Protein AF-A0A368FWX1-F1 (afdb_monomer_lite)

Structure (mmCIF, N/CA/C/O backbone):
data_AF-A0A368FWX1-F1
#
_entry.id   AF-A0A368FWX1-F1
#
loop_
_atom_site.group_PDB
_atom_site.id
_atom_site.type_symbol
_atom_site.label_atom_id
_atom_site.label_alt_id
_atom_site.label_comp_id
_atom_site.label_asym_id
_atom_site.label_entity_id
_atom_site.label_seq_id
_atom_site.pdbx_PDB_ins_code
_atom_site.Cartn_x
_atom_site.Cartn_y
_atom_site.Cartn_z
_atom_site.occupancy
_atom_site.B_iso_or_equiv
_atom_site.auth_seq_id
_atom_site.auth_comp_id
_atom_site.auth_asym_id
_atom_site.auth_atom_id
_atom_site.pdbx_PDB_model_num
ATOM 1 N N . ASP A 1 1 ? 55.452 13.772 -46.382 1.00 57.03 1 ASP A N 1
ATOM 2 C CA . ASP A 1 1 ? 56.396 12.663 -46.622 1.00 57.03 1 ASP A CA 1
ATOM 3 C C . ASP A 1 1 ? 56.828 11.956 -45.334 1.00 57.03 1 ASP A C 1
ATOM 5 O O . ASP A 1 1 ? 56.487 10.793 -45.180 1.00 57.03 1 ASP A O 1
ATOM 9 N N . GLU A 1 2 ? 57.396 12.632 -44.325 1.00 52.44 2 GLU A N 1
ATOM 10 C CA . GLU A 1 2 ? 57.765 11.998 -43.027 1.00 52.44 2 GLU A CA 1
ATOM 11 C C . GLU A 1 2 ? 56.601 11.328 -42.254 1.00 52.44 2 GLU A C 1
ATOM 13 O O . GLU A 1 2 ? 56.778 10.340 -41.537 1.00 52.44 2 GLU A O 1
ATOM 18 N N . LEU A 1 3 ? 55.386 11.871 -42.379 1.00 56.44 3 LEU A N 1
ATOM 19 C CA . LEU A 1 3 ? 54.178 11.368 -41.706 1.00 56.44 3 LEU A CA 1
ATOM 20 C C . LEU A 1 3 ? 53.617 10.086 -42.345 1.00 56.44 3 LEU A C 1
ATOM 22 O O . LEU A 1 3 ? 52.976 9.288 -41.661 1.00 56.44 3 LEU A O 1
ATOM 26 N N . GLU A 1 4 ? 53.858 9.877 -43.641 1.00 57.00 4 GLU A N 1
ATOM 27 C CA . GLU A 1 4 ? 53.478 8.649 -44.351 1.00 57.00 4 GLU A CA 1
ATOM 28 C C . GLU A 1 4 ? 54.467 7.516 -44.081 1.00 57.00 4 GLU A C 1
ATOM 30 O O . GLU A 1 4 ? 54.071 6.361 -43.927 1.00 57.00 4 GLU A O 1
ATOM 35 N N . GLU A 1 5 ? 55.748 7.846 -43.942 1.00 61.75 5 GLU A N 1
ATOM 36 C CA . GLU A 1 5 ? 56.805 6.877 -43.659 1.00 61.75 5 GLU A CA 1
ATOM 37 C C . GLU A 1 5 ? 56.685 6.298 -42.237 1.00 61.75 5 GLU A C 1
ATOM 39 O O . GLU A 1 5 ? 56.828 5.090 -42.031 1.00 61.75 5 GLU A O 1
ATOM 44 N N . LYS A 1 6 ? 56.262 7.121 -41.264 1.00 58.69 6 LYS A N 1
ATOM 45 C CA . LYS A 1 6 ? 55.881 6.666 -39.911 1.00 58.69 6 LYS A CA 1
ATOM 46 C C . LYS A 1 6 ? 54.656 5.745 -39.887 1.00 58.69 6 LYS A C 1
ATOM 48 O O . LYS A 1 6 ? 54.573 4.872 -39.028 1.00 58.69 6 LYS A O 1
ATOM 53 N N . ARG A 1 7 ? 53.714 5.912 -40.823 1.00 56.69 7 ARG A N 1
ATOM 54 C CA . ARG A 1 7 ? 52.540 5.030 -40.954 1.00 56.69 7 ARG A CA 1
ATOM 55 C C . ARG A 1 7 ? 52.883 3.676 -41.570 1.00 56.69 7 ARG A C 1
ATOM 57 O O . ARG A 1 7 ? 52.215 2.700 -41.259 1.00 56.69 7 ARG A O 1
ATOM 64 N N . ARG A 1 8 ? 53.912 3.603 -42.421 1.00 56.88 8 ARG A N 1
ATOM 65 C CA . ARG A 1 8 ? 54.384 2.339 -43.013 1.00 56.88 8 ARG A CA 1
ATOM 66 C C . ARG A 1 8 ? 55.262 1.521 -42.059 1.00 56.88 8 ARG A C 1
ATOM 68 O O . ARG A 1 8 ? 55.274 0.300 -42.170 1.00 56.88 8 ARG A O 1
ATOM 75 N N . SER A 1 9 ? 55.980 2.167 -41.134 1.00 56.69 9 SER A N 1
ATOM 76 C CA . SER A 1 9 ? 56.877 1.494 -40.176 1.00 56.69 9 SER A CA 1
ATOM 77 C C . SER A 1 9 ? 56.167 0.921 -38.944 1.00 56.69 9 SER A C 1
ATOM 79 O O . SER A 1 9 ? 56.641 -0.053 -38.360 1.00 56.69 9 SER A O 1
ATOM 81 N N . GLN A 1 10 ? 55.005 1.463 -38.573 1.00 56.72 10 GLN A N 1
ATOM 82 C CA . GLN A 1 10 ? 54.089 0.826 -37.629 1.00 56.72 10 GLN A CA 1
ATOM 83 C C . GLN A 1 10 ? 53.161 -0.091 -38.422 1.00 56.72 10 GLN A C 1
ATOM 85 O O . GLN A 1 10 ? 52.162 0.365 -38.969 1.00 56.72 10 GLN A O 1
ATOM 90 N N . GLY A 1 11 ? 53.550 -1.363 -38.548 1.00 50.84 11 GLY A N 1
ATOM 91 C CA . GLY A 1 11 ? 52.850 -2.365 -39.352 1.00 50.84 11 GLY A CA 1
ATOM 92 C C . GLY A 1 11 ? 51.328 -2.272 -39.238 1.00 50.84 11 GLY A C 1
ATOM 93 O O . GLY A 1 11 ? 50.798 -2.083 -38.142 1.00 50.84 11 GLY A O 1
ATOM 94 N N . PHE A 1 12 ? 50.660 -2.392 -40.393 1.00 50.59 12 PHE A N 1
ATOM 95 C CA . PHE A 1 12 ? 49.205 -2.432 -40.550 1.00 50.59 12 PHE A CA 1
ATOM 96 C C . PHE A 1 12 ? 48.580 -3.167 -39.363 1.00 50.59 12 PHE A C 1
ATOM 98 O O . PHE A 1 12 ? 48.721 -4.384 -39.220 1.00 50.59 12 PHE A O 1
ATOM 105 N N . SER A 1 13 ? 47.939 -2.413 -38.469 1.00 54.78 13 SER A N 1
ATOM 106 C CA . SER A 1 13 ? 47.207 -2.993 -37.352 1.00 54.78 13 SER A CA 1
ATOM 107 C C . SER A 1 13 ? 46.240 -4.023 -37.929 1.00 54.78 13 SER A C 1
ATOM 109 O O . SER A 1 13 ? 45.533 -3.698 -38.885 1.00 54.78 13 SER A O 1
ATOM 111 N N . ALA A 1 14 ? 46.202 -5.228 -37.355 1.00 59.81 14 ALA A N 1
ATOM 112 C CA . ALA A 1 14 ? 45.403 -6.389 -37.779 1.00 59.81 14 ALA A CA 1
ATOM 113 C C . ALA A 1 14 ? 43.865 -6.176 -37.759 1.00 59.81 14 ALA A C 1
ATOM 115 O O . ALA A 1 14 ? 43.086 -7.117 -37.638 1.00 59.81 14 ALA A O 1
ATOM 116 N N . THR A 1 15 ? 43.427 -4.924 -37.818 1.00 58.97 15 THR A N 1
ATOM 117 C CA . THR A 1 15 ? 42.066 -4.414 -37.719 1.00 58.97 15 THR A CA 1
ATOM 118 C C . THR A 1 15 ? 41.593 -3.747 -39.014 1.00 58.97 15 THR A C 1
ATOM 120 O O . THR A 1 15 ? 40.445 -3.314 -39.059 1.00 58.97 15 THR A O 1
ATOM 123 N N . HIS A 1 16 ? 42.432 -3.665 -40.056 1.00 70.25 16 HIS A N 1
ATOM 124 C CA . HIS A 1 16 ? 42.086 -3.068 -41.352 1.00 70.25 16 HIS A CA 1
ATOM 125 C C . HIS A 1 16 ? 42.443 -4.006 -42.515 1.00 70.25 16 HIS A C 1
ATOM 127 O O . HIS A 1 16 ? 43.490 -4.653 -42.508 1.00 70.25 16 HIS A O 1
ATOM 133 N N . ASN A 1 17 ? 41.555 -4.074 -43.502 1.00 71.12 17 ASN A N 1
ATOM 134 C CA . ASN A 1 17 ? 41.735 -4.773 -44.769 1.00 71.12 17 ASN A CA 1
ATOM 135 C C . ASN A 1 17 ? 42.809 -4.072 -45.631 1.00 71.12 17 ASN A C 1
ATOM 137 O O . ASN A 1 17 ? 43.101 -2.891 -45.417 1.00 71.12 17 ASN A O 1
ATOM 141 N N . PRO A 1 18 ? 43.389 -4.755 -46.637 1.00 71.00 18 PRO A N 1
ATOM 142 C CA . PRO A 1 18 ? 44.403 -4.170 -47.524 1.00 71.00 18 PRO A CA 1
ATOM 143 C C . PRO A 1 18 ? 43.889 -2.994 -48.374 1.00 71.00 18 PRO A C 1
ATOM 145 O O . PRO A 1 18 ? 44.690 -2.232 -48.906 1.00 71.00 18 PRO A O 1
ATOM 148 N N . ASP A 1 19 ? 42.570 -2.828 -48.487 1.00 74.56 19 ASP A N 1
ATOM 149 C CA . ASP A 1 19 ? 41.898 -1.697 -49.137 1.00 74.56 19 ASP A CA 1
ATOM 150 C C . ASP A 1 19 ? 41.670 -0.495 -48.192 1.00 74.56 19 ASP A C 1
ATOM 152 O O . ASP A 1 19 ? 41.100 0.518 -48.595 1.00 74.56 19 ASP A O 1
ATOM 156 N N . GLY A 1 20 ? 42.112 -0.592 -46.931 1.00 68.12 20 GLY A N 1
ATOM 157 C CA . GLY A 1 20 ? 41.959 0.443 -45.909 1.00 68.12 20 GLY A CA 1
ATOM 158 C C . GLY A 1 20 ? 40.621 0.419 -45.164 1.00 68.12 20 GLY A C 1
ATOM 159 O O . GLY A 1 20 ? 40.411 1.253 -44.282 1.00 68.12 20 GLY A O 1
ATOM 160 N N . THR A 1 21 ? 39.721 -0.524 -45.459 1.00 73.62 21 THR A N 1
ATOM 161 C CA . THR A 1 21 ? 38.454 -0.655 -44.726 1.00 73.62 21 THR A CA 1
ATOM 162 C C . THR A 1 21 ? 38.647 -1.338 -43.370 1.00 73.62 21 THR A C 1
ATOM 164 O O . THR A 1 21 ? 39.504 -2.204 -43.202 1.00 73.62 21 THR A O 1
ATOM 167 N N . ALA A 1 22 ? 37.860 -0.947 -42.365 1.00 72.88 22 ALA A N 1
ATOM 168 C CA . ALA A 1 22 ? 37.922 -1.556 -41.038 1.00 72.88 22 ALA A CA 1
ATOM 169 C C . ALA A 1 22 ? 37.342 -2.984 -41.052 1.00 72.88 22 ALA A C 1
ATOM 171 O O . ALA A 1 22 ? 36.267 -3.225 -41.603 1.00 72.88 22 ALA A O 1
ATOM 172 N N . ILE A 1 23 ? 38.023 -3.927 -40.397 1.00 72.00 23 ILE A N 1
ATOM 173 C CA . ILE A 1 23 ? 37.559 -5.309 -40.233 1.00 72.00 23 ILE A CA 1
ATOM 174 C C . ILE A 1 23 ? 36.473 -5.325 -39.153 1.00 72.00 23 ILE A C 1
ATOM 176 O O . ILE A 1 23 ? 36.753 -5.372 -37.953 1.00 72.00 23 ILE A O 1
ATOM 180 N N . ILE A 1 24 ? 35.211 -5.287 -39.579 1.00 71.12 24 ILE A N 1
ATOM 181 C CA . ILE A 1 24 ? 34.058 -5.407 -38.685 1.00 71.12 24 ILE A CA 1
ATOM 182 C C . ILE A 1 24 ? 33.810 -6.894 -38.420 1.00 71.12 24 ILE A C 1
ATOM 184 O O . ILE A 1 24 ? 33.410 -7.641 -39.311 1.00 71.12 24 ILE A O 1
ATOM 188 N N . ARG A 1 25 ? 34.026 -7.339 -37.178 1.00 66.81 25 ARG A N 1
ATOM 189 C CA . ARG A 1 25 ? 33.606 -8.677 -36.739 1.00 66.81 25 ARG A CA 1
ATOM 190 C C . ARG A 1 25 ? 32.079 -8.702 -36.653 1.00 66.81 25 ARG A C 1
ATOM 192 O O . ARG A 1 25 ? 31.504 -8.134 -35.733 1.00 66.81 25 ARG A O 1
ATOM 199 N N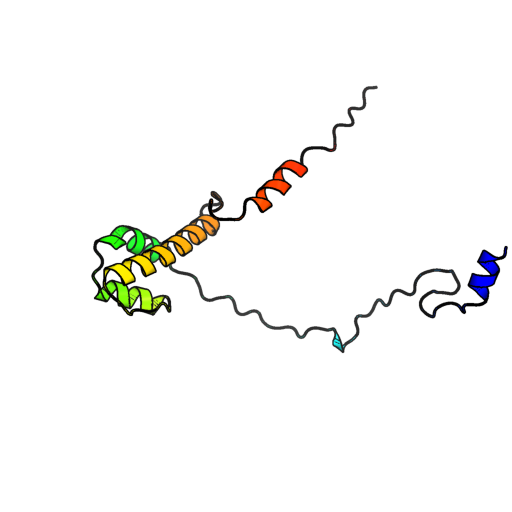 . THR A 1 26 ? 31.431 -9.342 -37.620 1.00 70.06 26 THR A N 1
ATOM 200 C CA . THR A 1 26 ? 29.964 -9.452 -37.706 1.00 70.06 26 THR A CA 1
ATOM 201 C C . THR A 1 26 ? 29.375 -10.500 -36.761 1.00 70.06 26 THR A C 1
ATOM 203 O O . THR A 1 26 ? 28.178 -10.479 -36.493 1.00 70.06 26 THR A O 1
ATOM 206 N N . SER A 1 27 ? 30.199 -11.403 -36.226 1.00 74.69 27 SER A N 1
ATOM 207 C CA . SER A 1 27 ? 29.771 -12.449 -35.297 1.00 74.69 27 SER A CA 1
ATOM 208 C C . SER A 1 27 ? 30.098 -12.084 -33.850 1.00 74.69 27 SER A C 1
ATOM 210 O O . SER A 1 27 ? 31.265 -11.885 -33.497 1.00 74.69 27 SER A O 1
ATOM 212 N N . VAL A 1 28 ? 29.074 -12.061 -32.999 1.00 73.81 28 VAL A N 1
ATOM 213 C CA . VAL A 1 28 ? 29.231 -11.948 -31.544 1.00 73.81 28 VAL A CA 1
ATOM 214 C C . VAL A 1 28 ? 29.866 -13.245 -31.015 1.00 73.81 28 VAL A C 1
ATOM 216 O O . VAL A 1 28 ? 29.395 -14.326 -31.375 1.00 73.81 28 VAL A O 1
ATOM 219 N N . PRO A 1 29 ? 30.930 -13.182 -30.188 1.00 80.94 29 PRO A N 1
ATOM 220 C CA . PRO A 1 29 ? 31.525 -14.369 -29.579 1.00 80.94 29 PRO A CA 1
ATOM 221 C C . PRO A 1 29 ? 30.478 -15.191 -28.815 1.00 80.94 29 PRO A C 1
ATOM 223 O O . PRO A 1 29 ? 29.619 -14.597 -28.160 1.00 80.94 29 PRO A O 1
ATOM 226 N N . PRO A 1 30 ? 30.557 -16.533 -28.829 1.00 74.12 30 PRO A N 1
ATOM 227 C CA . PRO A 1 30 ? 29.570 -17.392 -28.171 1.00 74.12 30 PRO A CA 1
ATOM 228 C C . PRO A 1 30 ? 29.473 -17.134 -26.659 1.00 74.12 30 PRO A C 1
ATOM 230 O O . PRO A 1 30 ? 28.397 -17.260 -26.086 1.00 74.12 30 PRO A O 1
ATOM 233 N N . GLU A 1 31 ? 30.565 -16.696 -26.026 1.00 75.56 31 GLU A N 1
ATOM 234 C CA . GLU A 1 31 ? 30.610 -16.281 -24.614 1.00 75.56 31 GLU A CA 1
ATOM 235 C C . GLU A 1 31 ? 29.698 -15.080 -24.303 1.00 75.56 31 GLU A C 1
ATOM 237 O O . GLU A 1 31 ? 29.220 -14.940 -23.181 1.00 75.56 31 GLU A O 1
ATOM 242 N N . ASN A 1 32 ? 29.419 -14.240 -25.306 1.00 75.12 32 ASN A N 1
ATOM 243 C CA . ASN A 1 32 ? 28.582 -13.044 -25.188 1.00 75.12 32 ASN A CA 1
ATOM 244 C C . ASN A 1 32 ? 27.126 -13.293 -25.611 1.00 75.12 32 ASN A C 1
ATOM 246 O O . ASN A 1 32 ? 26.309 -12.370 -25.590 1.00 75.12 32 ASN A O 1
ATOM 250 N N . VAL A 1 33 ? 26.782 -14.524 -26.001 1.00 82.88 33 VAL A N 1
ATOM 251 C CA . VAL A 1 33 ? 25.396 -14.910 -26.270 1.00 82.88 33 VAL A CA 1
ATOM 252 C C . VAL A 1 33 ? 24.715 -15.150 -24.926 1.00 82.88 33 VAL A C 1
ATOM 254 O O . VAL A 1 33 ? 24.849 -16.209 -24.311 1.00 82.88 33 VAL A O 1
ATOM 257 N N . LEU A 1 34 ? 24.002 -14.130 -24.441 1.00 80.69 34 LEU A N 1
ATOM 258 C CA . LEU A 1 34 ? 23.196 -14.236 -23.228 1.00 80.69 34 LEU A CA 1
ATOM 259 C C . LEU A 1 34 ? 22.181 -15.373 -23.386 1.00 80.69 34 LEU A C 1
ATOM 261 O O . LEU A 1 34 ? 21.490 -15.475 -24.401 1.00 80.69 34 LEU A O 1
ATOM 265 N N . LYS A 1 35 ? 22.083 -16.228 -22.366 1.00 81.88 35 LYS A N 1
ATOM 266 C CA . LYS A 1 35 ? 21.063 -17.278 -22.330 1.00 81.88 35 LYS A CA 1
ATOM 267 C C . LYS A 1 35 ? 19.681 -16.629 -22.319 1.00 81.88 35 LYS A C 1
ATOM 269 O O . LYS A 1 35 ? 19.460 -15.670 -21.584 1.00 81.88 35 LYS A O 1
ATOM 274 N N . HIS A 1 36 ? 18.758 -17.173 -23.106 1.00 80.12 36 HIS A N 1
ATOM 275 C CA . HIS A 1 36 ? 17.357 -16.780 -23.040 1.00 80.12 36 HIS A CA 1
ATOM 276 C C . HIS A 1 36 ? 16.814 -17.119 -21.644 1.00 80.12 36 HIS A C 1
ATOM 278 O O . HIS A 1 36 ? 16.849 -18.279 -21.233 1.00 80.12 36 HIS A O 1
ATOM 284 N N . VAL A 1 37 ? 16.359 -16.105 -20.911 1.00 82.62 37 VAL A N 1
ATOM 285 C CA . VAL A 1 37 ? 15.700 -16.258 -19.610 1.00 82.62 37 VAL A CA 1
ATOM 286 C C . VAL A 1 37 ? 14.229 -15.945 -19.826 1.00 82.62 37 VAL A C 1
ATOM 288 O O . VAL A 1 37 ? 13.899 -14.873 -20.331 1.00 82.62 37 VAL A O 1
ATOM 291 N N . GLU A 1 38 ? 13.352 -16.883 -19.473 1.00 81.00 38 GLU A N 1
ATOM 292 C CA . GLU A 1 38 ? 11.917 -16.616 -19.450 1.00 81.00 38 GLU A CA 1
ATOM 293 C C . GLU A 1 38 ? 11.634 -15.546 -18.398 1.00 81.00 38 GLU A C 1
ATOM 295 O O . GLU A 1 38 ? 12.018 -15.671 -17.234 1.00 81.00 38 GLU A O 1
ATOM 300 N N . TYR A 1 39 ? 11.013 -14.455 -18.832 1.00 75.25 39 TYR A N 1
ATOM 301 C CA . TYR A 1 39 ? 10.642 -13.381 -17.932 1.00 75.25 39 TYR A CA 1
ATOM 302 C C . TYR A 1 39 ? 9.370 -13.783 -17.185 1.00 75.25 39 TYR 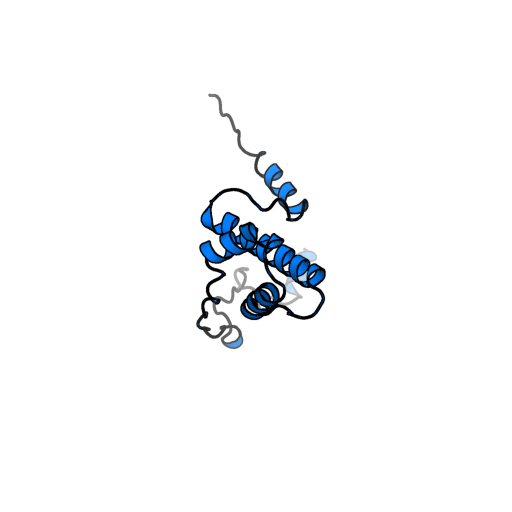A C 1
ATOM 304 O O . TYR A 1 39 ? 8.307 -13.898 -17.795 1.00 75.25 39 TYR A O 1
ATOM 312 N N . GLU A 1 40 ? 9.467 -13.986 -15.872 1.00 75.00 40 GLU A N 1
ATOM 313 C CA . GLU A 1 40 ? 8.278 -14.062 -15.026 1.00 75.00 40 GLU A CA 1
ATOM 314 C C . GLU A 1 40 ? 7.680 -12.662 -14.879 1.00 75.00 40 GLU A C 1
ATOM 316 O O . GLU A 1 40 ? 8.349 -11.723 -14.436 1.00 75.00 40 GLU A O 1
ATOM 321 N N . GLU A 1 41 ? 6.410 -12.520 -15.259 1.00 69.69 41 GLU A N 1
ATOM 322 C CA . GLU A 1 41 ? 5.684 -11.274 -15.049 1.00 69.69 41 GLU A CA 1
ATOM 323 C C . GLU A 1 41 ? 5.609 -10.979 -13.539 1.00 69.69 41 GLU A C 1
ATOM 325 O O . GLU A 1 41 ? 5.253 -11.865 -12.753 1.00 69.69 41 GLU A O 1
ATOM 330 N N . PRO A 1 42 ? 5.946 -9.752 -13.101 1.00 68.00 42 PRO A N 1
ATOM 331 C CA . PRO A 1 42 ? 5.853 -9.381 -11.701 1.00 68.00 42 PRO A CA 1
ATOM 332 C C . PRO A 1 42 ? 4.445 -9.638 -11.152 1.00 68.00 42 PRO A C 1
ATOM 334 O O . PRO A 1 42 ? 3.459 -9.477 -11.877 1.00 68.00 42 PRO A O 1
ATOM 337 N N . PRO A 1 43 ? 4.318 -9.986 -9.861 1.00 67.88 43 PRO A N 1
ATOM 338 C CA . PRO A 1 43 ? 3.014 -10.197 -9.253 1.00 67.88 43 PRO A CA 1
ATOM 339 C C . PRO A 1 43 ? 2.113 -8.979 -9.465 1.00 67.88 43 PRO A C 1
ATOM 341 O O . PRO A 1 43 ? 2.549 -7.832 -9.313 1.00 67.88 43 PRO A O 1
ATOM 344 N N . LYS A 1 44 ? 0.845 -9.253 -9.804 1.00 68.44 44 LYS A N 1
ATOM 345 C CA . LYS A 1 44 ? -0.185 -8.228 -9.995 1.00 68.44 44 LYS A CA 1
ATOM 346 C C . LYS A 1 44 ? -0.218 -7.308 -8.774 1.00 68.44 44 LYS A C 1
ATOM 348 O O . LYS A 1 44 ? -0.170 -7.769 -7.632 1.00 68.44 44 LYS A O 1
ATOM 353 N N . GLY A 1 45 ? -0.238 -6.004 -9.045 1.00 71.62 45 GLY A N 1
ATOM 354 C CA . GLY A 1 45 ? -0.285 -4.966 -8.022 1.00 71.62 45 GLY A CA 1
ATOM 355 C C . GLY A 1 45 ? -1.568 -5.013 -7.189 1.00 71.62 45 GLY A C 1
ATOM 356 O O . GLY A 1 45 ? -2.396 -5.910 -7.307 1.00 71.62 45 GLY A O 1
ATOM 357 N N . ILE A 1 46 ? -1.742 -4.022 -6.318 1.00 82.75 46 ILE A N 1
ATOM 358 C CA . ILE A 1 46 ? -2.936 -3.932 -5.472 1.00 82.75 46 ILE A CA 1
ATOM 359 C C . ILE A 1 46 ? -4.166 -3.618 -6.323 1.00 82.75 46 ILE A C 1
ATOM 361 O O . ILE A 1 46 ? -4.159 -2.657 -7.090 1.00 82.75 46 ILE A O 1
ATOM 365 N N . GLU A 1 47 ? -5.242 -4.374 -6.105 1.00 85.62 47 GLU A N 1
ATOM 366 C CA . GLU A 1 47 ? -6.544 -4.130 -6.728 1.00 85.62 47 GLU A CA 1
ATOM 367 C C . GLU A 1 47 ? -7.052 -2.704 -6.449 1.00 85.62 47 GLU A C 1
ATOM 369 O O . GLU A 1 47 ? -7.042 -2.228 -5.305 1.00 85.62 47 GLU A O 1
ATOM 374 N N . ALA A 1 48 ? -7.550 -2.029 -7.486 1.00 83.69 48 ALA A N 1
ATOM 375 C CA . ALA A 1 48 ? -7.970 -0.625 -7.434 1.00 83.69 48 ALA A CA 1
ATOM 376 C C . ALA A 1 48 ? -9.047 -0.347 -6.369 1.00 83.69 48 ALA A C 1
ATOM 378 O O . ALA A 1 48 ? -9.023 0.684 -5.686 1.00 83.69 48 ALA A O 1
ATOM 379 N N . GLU A 1 49 ? -9.978 -1.286 -6.196 1.00 87.19 49 GLU A N 1
ATOM 380 C CA . GLU A 1 49 ? -11.042 -1.213 -5.193 1.00 87.19 49 GLU A CA 1
ATOM 381 C C . GLU A 1 49 ? -10.467 -1.209 -3.775 1.00 87.19 49 GLU A C 1
ATOM 383 O O . GLU A 1 49 ? -10.823 -0.364 -2.949 1.00 87.19 49 GLU A O 1
ATOM 388 N N . THR A 1 50 ? -9.503 -2.099 -3.519 1.00 87.25 50 THR A N 1
ATOM 389 C CA . THR A 1 50 ? -8.815 -2.208 -2.226 1.00 87.25 50 THR A CA 1
ATOM 390 C C . THR A 1 50 ? -8.025 -0.937 -1.938 1.00 87.25 50 THR A C 1
ATOM 392 O O . THR A 1 50 ? -8.098 -0.369 -0.847 1.00 87.25 50 THR A O 1
ATOM 395 N N . LEU A 1 51 ? -7.299 -0.449 -2.942 1.00 88.69 51 LEU A N 1
ATOM 396 C CA . LEU A 1 51 ? -6.518 0.777 -2.866 1.00 88.69 51 LEU A CA 1
ATOM 397 C C . LEU A 1 51 ? -7.399 1.995 -2.518 1.00 88.69 51 LEU A C 1
ATOM 399 O O . LEU A 1 51 ? -7.046 2.795 -1.643 1.00 88.69 51 LEU A O 1
ATOM 403 N N . THR A 1 52 ? -8.570 2.101 -3.147 1.00 88.31 52 THR A N 1
ATOM 404 C CA . THR A 1 52 ? -9.526 3.196 -2.933 1.00 88.31 52 THR A CA 1
ATOM 405 C C . THR A 1 52 ? -10.222 3.092 -1.573 1.00 88.31 52 THR A C 1
ATOM 407 O O . THR A 1 52 ? -10.323 4.098 -0.860 1.00 88.31 52 THR A O 1
ATOM 410 N N . ASP A 1 53 ? -10.645 1.893 -1.153 1.00 91.88 53 ASP A N 1
ATOM 411 C CA . ASP A 1 53 ? -11.294 1.696 0.150 1.00 91.88 53 ASP A CA 1
ATOM 412 C C . ASP A 1 53 ? -10.354 2.029 1.315 1.00 91.88 53 ASP A C 1
ATOM 414 O O . ASP A 1 53 ? -10.725 2.781 2.226 1.00 91.88 53 ASP A O 1
ATOM 418 N N . VAL A 1 54 ? -9.103 1.557 1.251 1.00 92.19 54 VAL A N 1
ATOM 419 C CA . VAL A 1 54 ? -8.091 1.825 2.283 1.00 92.19 54 VAL A CA 1
ATOM 420 C C . VAL A 1 54 ? -7.804 3.321 2.389 1.00 92.19 54 VAL A C 1
ATOM 422 O O . VAL A 1 54 ? -7.746 3.864 3.497 1.00 92.19 54 VAL A O 1
ATOM 425 N N . MET A 1 55 ? -7.664 4.014 1.256 1.00 90.38 55 MET A N 1
ATOM 426 C CA . MET A 1 55 ? -7.445 5.462 1.232 1.00 90.38 55 MET A CA 1
ATOM 427 C C . MET A 1 55 ? -8.627 6.236 1.828 1.00 90.38 55 MET A C 1
ATOM 429 O O . MET A 1 55 ? -8.413 7.160 2.618 1.00 90.38 55 MET A O 1
ATOM 433 N N . ARG A 1 56 ? -9.862 5.830 1.513 1.00 91.81 56 ARG A N 1
ATOM 434 C CA . ARG A 1 56 ? -11.094 6.444 2.026 1.00 91.81 56 ARG A CA 1
ATOM 435 C C . ARG A 1 56 ? -11.257 6.251 3.534 1.00 91.81 56 ARG A C 1
ATOM 437 O O . ARG A 1 56 ? -11.601 7.193 4.246 1.00 91.81 56 ARG A O 1
ATOM 444 N N . ARG A 1 57 ? -10.998 5.043 4.042 1.00 94.69 57 ARG A N 1
ATOM 445 C CA . ARG A 1 57 ? -11.265 4.663 5.443 1.00 94.69 57 ARG A CA 1
ATOM 446 C C . ARG A 1 57 ? -10.055 4.778 6.365 1.00 94.69 57 ARG A C 1
ATOM 448 O O . ARG A 1 57 ? -10.172 4.475 7.551 1.00 94.69 57 ARG A O 1
ATOM 455 N N . LEU A 1 58 ? -8.916 5.277 5.879 1.00 93.00 58 LEU A N 1
ATOM 456 C CA . LEU A 1 58 ? -7.635 5.341 6.599 1.00 93.00 58 LEU A CA 1
ATOM 457 C C . LEU A 1 58 ? -7.727 5.894 8.036 1.00 93.00 58 LEU A C 1
ATOM 459 O O . LEU A 1 58 ? -6.940 5.519 8.908 1.00 93.00 58 LEU A O 1
ATOM 463 N N . HIS A 1 59 ? -8.637 6.838 8.284 1.00 90.25 59 HIS A N 1
ATOM 464 C CA . HIS A 1 59 ? -8.829 7.464 9.597 1.00 90.25 59 HIS A CA 1
ATOM 465 C C . HIS A 1 59 ? -9.684 6.628 10.555 1.00 90.25 59 HIS A C 1
ATOM 467 O O . HIS A 1 59 ? -9.503 6.733 11.767 1.00 90.25 59 HIS A O 1
ATOM 473 N N . SER A 1 60 ? -10.544 5.772 10.010 1.00 95.56 60 SER A N 1
ATOM 474 C CA . SER A 1 60 ? -11.473 4.918 10.749 1.00 95.56 60 SER A CA 1
ATOM 475 C C . SER A 1 60 ? -10.906 3.528 11.035 1.00 95.56 60 SER A C 1
ATOM 477 O O . SER A 1 60 ? -11.435 2.832 11.894 1.00 95.56 60 SER A O 1
ATOM 479 N N . LEU A 1 61 ? -9.813 3.133 10.369 1.00 96.38 61 LEU A N 1
ATOM 480 C CA . LEU A 1 61 ? -9.175 1.835 10.586 1.00 96.38 61 LEU A CA 1
ATOM 481 C C . LEU A 1 61 ? -8.759 1.633 12.054 1.00 96.38 61 LEU A C 1
ATOM 483 O O . LEU A 1 61 ? -8.193 2.513 12.723 1.00 96.38 61 LEU A O 1
ATOM 487 N N . THR A 1 62 ? -9.008 0.431 12.550 1.00 97.25 62 THR A N 1
ATOM 488 C CA . THR A 1 62 ? -8.520 -0.072 13.832 1.00 97.25 62 THR A CA 1
ATOM 489 C C . THR A 1 62 ? -7.049 -0.473 13.724 1.00 97.25 62 THR A C 1
ATOM 491 O O . THR A 1 62 ? -6.514 -0.706 12.643 1.00 97.25 62 THR A O 1
ATOM 494 N N . ALA A 1 63 ? -6.351 -0.573 14.858 1.00 97.31 63 ALA A N 1
ATOM 495 C CA . ALA A 1 63 ? -4.953 -1.009 14.844 1.00 97.31 63 ALA A CA 1
ATOM 496 C C . ALA A 1 63 ? -4.794 -2.452 14.327 1.00 97.31 63 ALA A C 1
ATOM 498 O O . ALA A 1 63 ? -3.769 -2.762 13.733 1.00 97.31 63 ALA A O 1
ATOM 499 N N . ALA A 1 64 ? -5.791 -3.320 14.534 1.00 97.69 64 ALA A N 1
ATOM 500 C CA . ALA A 1 64 ? -5.783 -4.688 14.021 1.00 97.69 64 ALA A CA 1
ATOM 501 C C . ALA A 1 64 ? -5.872 -4.710 12.488 1.00 97.69 64 ALA A C 1
ATOM 503 O O . ALA A 1 64 ? -4.987 -5.276 11.851 1.00 97.69 64 ALA A O 1
ATOM 504 N N . GLU A 1 65 ? -6.845 -4.000 11.906 1.00 97.06 65 GLU A N 1
ATOM 505 C CA . GLU A 1 65 ? -6.977 -3.858 10.446 1.00 97.06 65 GLU A CA 1
ATOM 506 C C . GLU A 1 65 ? -5.726 -3.224 9.824 1.00 97.06 65 GLU A C 1
ATOM 508 O O . GLU A 1 65 ? -5.262 -3.632 8.763 1.00 97.06 65 GLU A O 1
ATOM 513 N N . MET A 1 66 ? -5.112 -2.249 10.504 1.00 97.69 66 MET A N 1
ATOM 514 C CA . MET A 1 66 ? -3.871 -1.664 10.002 1.00 97.69 66 MET A CA 1
ATOM 515 C C . MET A 1 66 ? -2.734 -2.693 9.924 1.00 97.69 66 MET A C 1
ATOM 517 O O . MET A 1 66 ? -1.941 -2.661 8.986 1.00 97.69 66 MET A O 1
ATOM 521 N N . ARG A 1 67 ? -2.640 -3.610 10.896 1.00 97.62 67 ARG A N 1
ATOM 522 C CA . ARG A 1 67 ? -1.621 -4.670 10.893 1.00 97.62 67 ARG A CA 1
ATOM 523 C C . ARG A 1 67 ? -1.880 -5.707 9.810 1.00 97.62 67 ARG A C 1
ATOM 525 O O . ARG A 1 67 ? -0.919 -6.144 9.186 1.00 97.62 67 ARG A O 1
ATOM 532 N N . THR A 1 68 ? -3.135 -6.088 9.579 1.00 96.50 68 THR A N 1
ATOM 533 C CA . THR A 1 68 ? -3.478 -7.059 8.530 1.00 96.50 68 THR A CA 1
ATOM 534 C C . THR A 1 68 ? -3.173 -6.494 7.148 1.00 96.50 68 THR A C 1
AT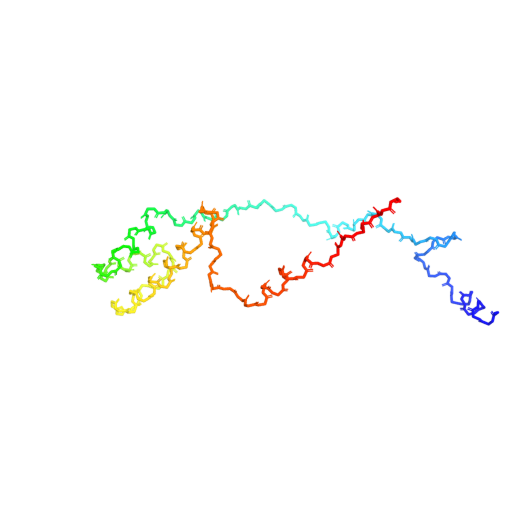OM 536 O O . THR A 1 68 ? -2.486 -7.156 6.375 1.00 96.50 68 THR A O 1
ATOM 539 N N . LEU A 1 69 ? -3.567 -5.245 6.881 1.00 95.06 69 LEU A N 1
ATOM 540 C CA . LEU A 1 69 ? -3.253 -4.554 5.629 1.00 95.06 69 LEU A CA 1
ATOM 541 C C . LEU A 1 69 ? -1.740 -4.434 5.414 1.00 95.06 69 LEU A C 1
ATOM 543 O O . LEU A 1 69 ? -1.257 -4.717 4.325 1.00 95.06 69 LEU A O 1
ATOM 547 N N . LEU A 1 70 ? -0.974 -4.060 6.448 1.00 95.56 70 LEU A N 1
ATOM 548 C CA . LEU A 1 70 ? 0.491 -3.988 6.358 1.00 95.56 70 LEU A CA 1
ATOM 549 C C . LEU A 1 70 ? 1.123 -5.363 6.105 1.00 95.56 70 LEU A C 1
ATOM 551 O O . LEU A 1 70 ? 2.064 -5.450 5.322 1.00 95.56 70 LEU A O 1
ATOM 555 N N . LYS A 1 71 ? 0.588 -6.430 6.708 1.00 95.44 71 LYS A N 1
ATOM 556 C CA . LYS A 1 71 ? 1.054 -7.805 6.483 1.00 95.44 71 LYS A CA 1
ATOM 557 C C . LYS A 1 71 ? 0.835 -8.250 5.034 1.00 95.44 71 LYS A C 1
ATOM 559 O O . LYS A 1 71 ? 1.741 -8.844 4.465 1.00 95.44 71 LYS A O 1
ATOM 564 N N . GLN A 1 72 ? -0.320 -7.936 4.443 1.00 92.44 72 GLN A N 1
ATOM 565 C CA . GLN A 1 72 ? -0.626 -8.262 3.041 1.00 92.44 72 GLN A CA 1
ATOM 566 C C . GLN A 1 72 ? 0.365 -7.618 2.066 1.00 92.44 72 GLN A C 1
ATOM 568 O O . GLN A 1 72 ? 0.753 -8.233 1.080 1.00 92.44 72 GLN A O 1
ATOM 573 N N . VAL A 1 73 ? 0.819 -6.401 2.372 1.00 92.06 73 VAL A N 1
ATOM 574 C CA . VAL A 1 73 ? 1.762 -5.653 1.525 1.00 92.06 73 VAL A CA 1
ATOM 575 C C . VAL A 1 73 ? 3.222 -5.802 1.968 1.00 92.06 73 VAL A C 1
ATOM 577 O O . VAL A 1 73 ? 4.067 -4.976 1.622 1.00 92.06 73 VAL A O 1
ATOM 580 N N . HIS A 1 74 ? 3.526 -6.833 2.766 1.00 92.88 74 HIS A N 1
ATOM 581 C CA . HIS A 1 74 ? 4.872 -7.150 3.258 1.00 92.88 74 HIS A CA 1
ATOM 582 C C . HIS A 1 74 ? 5.571 -5.978 3.977 1.00 92.88 74 HIS A C 1
ATOM 584 O O . HIS A 1 74 ? 6.791 -5.832 3.956 1.00 92.88 74 HIS A O 1
ATOM 590 N N . GLN A 1 75 ? 4.791 -5.127 4.645 1.00 94.69 75 GLN A N 1
ATOM 591 C CA . GLN A 1 75 ? 5.276 -4.037 5.481 1.00 94.69 75 GLN A CA 1
ATOM 592 C C . GLN A 1 75 ? 5.241 -4.428 6.960 1.00 94.69 75 GLN A C 1
ATOM 594 O O . GLN A 1 75 ? 4.408 -5.213 7.413 1.00 94.69 75 GLN A O 1
ATOM 599 N N . SER A 1 76 ? 6.123 -3.820 7.757 1.00 95.19 76 SER A N 1
ATOM 600 C CA . SER A 1 76 ? 6.132 -4.051 9.205 1.00 95.19 76 SER A CA 1
ATOM 601 C C . SER A 1 76 ? 4.778 -3.690 9.829 1.00 95.19 76 SER A C 1
ATOM 603 O O . SER A 1 76 ? 4.274 -2.584 9.630 1.00 95.19 76 SER A O 1
ATOM 605 N N . GLY A 1 77 ? 4.212 -4.597 10.628 1.00 94.62 77 GLY A N 1
ATOM 606 C CA . GLY A 1 77 ? 3.005 -4.377 11.439 1.00 94.62 77 GLY A CA 1
ATOM 607 C C . GLY A 1 77 ? 3.288 -3.904 12.873 1.00 94.62 77 GLY A C 1
ATOM 608 O O . GLY A 1 77 ? 2.382 -3.873 13.704 1.00 94.62 77 GLY A O 1
ATOM 609 N N . GLN A 1 78 ? 4.540 -3.566 13.194 1.00 95.12 78 GLN A N 1
ATOM 610 C CA . GLN A 1 78 ? 4.951 -3.175 14.546 1.00 95.12 78 GLN A CA 1
ATOM 611 C C . GLN A 1 78 ? 4.736 -1.678 14.808 1.00 95.12 78 GLN A C 1
ATOM 613 O O . GLN A 1 78 ? 4.898 -0.848 13.901 1.00 95.12 78 GLN A O 1
ATOM 618 N N . GLY A 1 79 ? 4.415 -1.343 16.063 1.00 96.31 79 GLY A N 1
ATOM 619 C CA . GLY A 1 79 ? 4.280 0.028 16.564 1.00 96.31 79 GLY A CA 1
ATOM 620 C C . GLY A 1 79 ? 2.867 0.436 17.001 1.00 96.31 79 GLY A C 1
ATOM 621 O O . GLY A 1 79 ? 1.918 -0.353 17.008 1.00 96.31 79 GLY A O 1
ATOM 622 N N . THR A 1 80 ? 2.739 1.710 17.377 1.00 97.62 80 THR A N 1
ATOM 623 C CA . THR A 1 80 ? 1.479 2.343 17.805 1.00 97.62 80 THR A CA 1
ATOM 624 C C . THR A 1 80 ? 0.528 2.578 16.628 1.00 97.62 80 THR A C 1
ATOM 626 O O . THR A 1 80 ? 0.963 2.720 15.485 1.00 97.62 80 THR A O 1
ATOM 629 N N . LYS A 1 81 ? -0.781 2.738 16.888 1.00 96.56 81 LYS A N 1
ATOM 630 C CA . LYS A 1 81 ? -1.790 3.041 15.846 1.00 96.56 81 LYS A CA 1
ATOM 631 C C . LYS A 1 81 ? -1.390 4.231 14.959 1.00 96.56 81 LYS A C 1
ATOM 633 O O . LYS A 1 81 ? -1.585 4.198 13.747 1.00 96.56 81 LYS A O 1
ATOM 638 N N . LYS A 1 82 ? -0.783 5.272 15.543 1.00 97.00 82 LYS A N 1
ATOM 639 C CA . LYS A 1 82 ? -0.293 6.449 14.808 1.00 97.00 82 LYS A CA 1
ATOM 640 C C . LYS A 1 82 ? 0.841 6.086 13.842 1.00 97.00 82 LYS A C 1
ATOM 642 O O . LYS A 1 82 ? 0.822 6.536 12.700 1.00 97.00 82 LYS A O 1
ATOM 647 N N . GLN A 1 83 ? 1.796 5.260 14.275 1.00 97.38 83 GLN A N 1
ATOM 648 C CA . GLN A 1 83 ? 2.897 4.784 13.429 1.00 97.38 83 GLN A CA 1
ATOM 649 C C . GLN A 1 83 ? 2.386 3.883 12.296 1.00 97.38 83 GLN A C 1
ATOM 651 O O . GLN A 1 83 ? 2.772 4.086 11.144 1.00 97.38 83 GLN A O 1
ATOM 656 N N . LEU A 1 84 ? 1.463 2.963 12.597 1.00 97.56 84 LEU A N 1
ATOM 657 C CA . LEU A 1 84 ? 0.831 2.092 11.600 1.00 97.56 84 LEU A CA 1
ATOM 658 C C . LEU A 1 84 ? 0.074 2.904 10.539 1.00 97.56 84 LEU A C 1
ATOM 660 O O . LEU A 1 84 ? 0.289 2.707 9.345 1.00 97.56 84 LEU A O 1
ATOM 664 N N . ARG A 1 85 ? -0.731 3.890 10.960 1.00 96.88 85 ARG A N 1
ATOM 665 C CA . ARG A 1 85 ? -1.448 4.801 10.051 1.00 96.88 85 ARG A CA 1
ATOM 666 C C . ARG A 1 85 ? -0.498 5.589 9.154 1.00 96.88 85 ARG A C 1
ATOM 668 O O . ARG A 1 85 ? -0.780 5.746 7.971 1.00 96.88 85 ARG A O 1
ATOM 675 N N . THR A 1 86 ? 0.616 6.092 9.688 1.00 96.81 86 THR A N 1
ATOM 676 C CA . THR A 1 86 ? 1.627 6.811 8.894 1.00 96.81 86 THR A CA 1
ATOM 677 C C . THR A 1 86 ? 2.272 5.902 7.850 1.00 96.81 86 THR A C 1
ATOM 679 O O . THR A 1 86 ? 2.425 6.316 6.700 1.00 96.81 86 THR A O 1
ATOM 682 N N . ARG A 1 87 ? 2.610 4.660 8.223 1.00 97.25 87 ARG A N 1
ATOM 683 C CA . ARG A 1 87 ? 3.193 3.665 7.312 1.00 97.25 87 ARG A CA 1
ATOM 684 C C . ARG A 1 87 ? 2.221 3.311 6.185 1.00 97.25 87 ARG A C 1
ATOM 686 O O . ARG A 1 87 ? 2.589 3.439 5.020 1.00 97.25 87 ARG A O 1
ATOM 693 N N . LEU A 1 88 ? 0.970 2.992 6.526 1.00 95.88 88 LEU A N 1
ATOM 694 C CA . LEU A 1 88 ? -0.097 2.743 5.550 1.00 95.88 88 LEU A CA 1
ATOM 695 C C . LEU A 1 88 ? -0.318 3.933 4.627 1.00 95.88 88 LEU A C 1
ATOM 697 O O . LEU A 1 88 ? -0.319 3.769 3.414 1.00 95.88 88 LEU A O 1
ATOM 701 N N . ARG A 1 89 ? -0.434 5.145 5.183 1.00 95.69 89 ARG A N 1
ATOM 702 C CA . ARG A 1 89 ? -0.615 6.368 4.393 1.00 95.69 89 ARG A CA 1
ATOM 703 C C . ARG A 1 89 ? 0.488 6.538 3.356 1.00 95.69 89 ARG A C 1
ATOM 705 O O . ARG A 1 89 ? 0.193 6.903 2.226 1.00 95.69 89 ARG A O 1
ATOM 712 N N . ARG A 1 90 ? 1.752 6.350 3.749 1.00 95.00 90 ARG A N 1
ATOM 713 C CA . ARG A 1 90 ? 2.895 6.511 2.841 1.00 95.00 90 ARG A CA 1
ATOM 714 C C . ARG A 1 90 ? 2.838 5.477 1.718 1.00 95.00 90 ARG A C 1
ATOM 716 O O . ARG A 1 90 ? 3.003 5.851 0.564 1.00 95.00 90 ARG A O 1
ATOM 723 N N . TYR A 1 91 ? 2.593 4.218 2.070 1.00 94.50 91 TYR A N 1
ATOM 724 C CA . TYR A 1 91 ? 2.545 3.120 1.115 1.00 94.50 91 TYR A CA 1
ATOM 725 C C . TYR A 1 91 ? 1.365 3.264 0.138 1.00 94.50 91 TYR A C 1
ATOM 727 O O . TYR A 1 91 ? 1.584 3.427 -1.055 1.00 94.50 91 TYR A O 1
ATOM 735 N N . TYR A 1 92 ? 0.127 3.355 0.634 1.00 92.88 92 TYR A N 1
ATOM 736 C CA . TYR A 1 92 ? -1.065 3.435 -0.219 1.00 92.88 92 TYR A CA 1
ATOM 737 C C . TYR A 1 92 ? -1.138 4.735 -1.039 1.00 92.88 92 TYR A C 1
ATOM 739 O O . TYR A 1 92 ? -1.689 4.727 -2.132 1.00 92.88 92 TYR A O 1
ATOM 747 N N . ARG A 1 93 ? -0.524 5.847 -0.595 1.00 91.00 93 ARG A N 1
ATOM 748 C CA . ARG A 1 93 ? -0.369 7.041 -1.454 1.00 91.00 93 ARG A CA 1
ATOM 749 C C . ARG A 1 93 ? 0.570 6.809 -2.635 1.00 91.00 93 ARG A C 1
ATOM 751 O O . ARG A 1 93 ? 0.315 7.354 -3.704 1.00 91.00 93 ARG A O 1
ATOM 758 N N . LYS A 1 94 ? 1.656 6.055 -2.436 1.00 89.75 94 LYS A N 1
ATOM 759 C CA . LYS A 1 94 ? 2.588 5.700 -3.513 1.00 89.75 94 LYS A CA 1
ATOM 760 C C . LYS A 1 94 ? 1.875 4.824 -4.543 1.00 89.75 94 LYS A C 1
ATOM 762 O O . LYS A 1 94 ? 1.892 5.158 -5.722 1.00 89.75 94 LYS A O 1
ATOM 767 N N . GLU A 1 95 ? 1.196 3.778 -4.080 1.00 88.50 95 GLU A N 1
ATOM 768 C CA . GLU A 1 95 ? 0.451 2.857 -4.945 1.00 88.50 95 GLU A CA 1
ATOM 769 C C . GLU A 1 95 ? -0.677 3.578 -5.694 1.00 88.50 95 GLU A C 1
ATOM 771 O O . GLU A 1 95 ? -0.801 3.427 -6.903 1.00 88.50 95 GLU A O 1
ATOM 776 N N . PHE A 1 96 ? -1.427 4.461 -5.023 1.00 86.31 96 PHE A N 1
ATOM 777 C CA . PHE A 1 96 ? -2.488 5.249 -5.664 1.00 86.31 96 PHE A CA 1
ATOM 778 C C . PHE A 1 96 ? -1.940 6.182 -6.748 1.00 86.31 96 PHE A C 1
ATOM 780 O O . PHE A 1 96 ? -2.565 6.359 -7.789 1.00 86.31 96 PHE A O 1
ATOM 787 N N . SER A 1 97 ? -0.754 6.760 -6.533 1.00 84.12 97 SER A N 1
ATOM 788 C CA . SER A 1 97 ? -0.095 7.572 -7.555 1.00 84.12 97 SER A CA 1
ATOM 789 C C . SER A 1 97 ? 0.322 6.740 -8.767 1.00 84.12 97 SER A C 1
ATOM 791 O O . SER A 1 97 ? 0.160 7.215 -9.883 1.00 84.12 97 SER A O 1
ATOM 793 N N . MET A 1 98 ? 0.849 5.529 -8.564 1.00 82.81 98 MET A N 1
ATOM 794 C CA . MET A 1 98 ? 1.246 4.644 -9.666 1.00 82.81 98 MET A CA 1
ATOM 795 C C . MET A 1 98 ? 0.035 4.134 -10.447 1.00 82.81 98 MET A C 1
ATOM 797 O O . MET A 1 98 ? 0.052 4.150 -11.672 1.00 82.81 98 MET A O 1
ATOM 801 N N . TYR A 1 99 ? -1.031 3.747 -9.742 1.00 82.44 99 TYR A N 1
ATOM 802 C CA . TYR A 1 99 ? -2.288 3.323 -10.351 1.00 82.44 99 TYR A CA 1
ATOM 803 C C . TYR A 1 99 ? -2.838 4.402 -11.294 1.00 82.44 99 TYR A C 1
ATOM 805 O O . TYR A 1 99 ? -3.111 4.126 -12.458 1.00 82.44 99 TYR A O 1
ATOM 813 N N . ARG A 1 100 ? -2.911 5.657 -10.830 1.00 78.94 100 ARG A N 1
ATOM 814 C CA . ARG A 1 100 ? -3.376 6.772 -11.668 1.00 78.94 100 ARG A CA 1
ATOM 815 C C . ARG A 1 100 ? -2.480 7.028 -12.879 1.00 78.94 100 ARG A C 1
ATOM 817 O O . ARG A 1 100 ? -3.001 7.271 -13.957 1.00 78.94 100 ARG A O 1
ATOM 824 N N . MET A 1 101 ? -1.157 6.923 -12.732 1.00 72.19 101 MET A N 1
ATOM 825 C CA . MET A 1 101 ? -0.243 7.053 -13.876 1.00 72.19 101 MET A CA 1
ATOM 826 C C . MET A 1 101 ? -0.487 5.998 -14.956 1.00 72.19 101 MET A C 1
ATOM 828 O O . MET A 1 101 ? -0.371 6.309 -16.136 1.00 72.19 101 MET A O 1
ATOM 832 N N . LEU A 1 102 ? -0.750 4.754 -14.549 1.00 75.44 102 LEU A N 1
ATOM 833 C CA . LEU A 1 102 ? -0.867 3.628 -15.471 1.00 75.44 102 LEU A CA 1
ATOM 834 C C . LEU A 1 102 ? -2.239 3.577 -16.157 1.00 75.44 102 LEU A C 1
ATOM 836 O O . LEU A 1 102 ? -2.322 3.150 -17.304 1.00 75.44 102 LEU A O 1
ATOM 840 N N . HIS A 1 103 ? -3.298 4.009 -15.465 1.00 70.44 103 HIS A N 1
ATOM 841 C CA . HIS A 1 103 ? -4.680 3.835 -15.920 1.00 70.44 103 HIS A CA 1
ATOM 842 C C . HIS A 1 103 ? -5.370 5.114 -16.407 1.00 70.44 103 HIS A C 1
ATOM 844 O O . HIS A 1 103 ? -6.169 5.030 -17.335 1.00 70.44 103 HIS A O 1
ATOM 850 N N . ASP A 1 104 ? -5.080 6.287 -15.833 1.00 62.09 104 ASP A N 1
ATOM 851 C CA . ASP A 1 104 ? -5.824 7.512 -16.170 1.00 62.09 104 ASP A CA 1
ATOM 852 C C . ASP A 1 104 ? -5.215 8.279 -17.357 1.00 62.09 104 ASP A C 1
ATOM 854 O O . ASP A 1 104 ? -5.755 9.313 -17.738 1.00 62.09 104 ASP A O 1
ATOM 858 N N . GLY A 1 105 ? -4.082 7.836 -17.924 1.00 55.66 105 GLY A N 1
ATOM 859 C CA . GLY A 1 105 ? -3.390 8.494 -19.051 1.00 55.66 105 GLY A CA 1
ATOM 860 C C . GLY A 1 105 ? -2.871 9.914 -18.765 1.00 55.66 105 GLY A C 1
ATOM 861 O O . GLY A 1 105 ? -2.093 10.460 -19.541 1.00 55.66 105 GLY A O 1
ATOM 862 N N . ASP A 1 106 ? -3.254 10.485 -17.628 1.00 53.25 106 ASP A N 1
ATOM 863 C CA . ASP A 1 106 ? -3.009 11.853 -17.230 1.00 53.25 106 ASP A CA 1
ATOM 864 C C . ASP A 1 106 ? -2.435 11.914 -15.818 1.00 53.25 106 ASP A C 1
ATOM 866 O O . ASP A 1 106 ? -2.826 11.195 -14.896 1.00 53.25 106 ASP A O 1
ATOM 870 N N . SER A 1 107 ? -1.555 12.893 -15.638 1.00 46.81 107 SER A N 1
ATOM 871 C CA . SER A 1 107 ? -0.884 13.292 -14.401 1.00 46.81 107 SER A CA 1
ATOM 872 C C . SER A 1 107 ? 0.288 12.413 -13.946 1.00 46.81 107 SER A C 1
ATOM 874 O O . SER A 1 107 ? 0.231 11.657 -12.978 1.00 46.81 107 SER A O 1
ATOM 876 N N . ILE A 1 108 ? 1.432 12.680 -14.586 1.00 49.25 108 ILE A N 1
ATOM 877 C CA . ILE A 1 108 ? 2.768 12.658 -13.972 1.00 49.25 108 ILE A CA 1
ATOM 878 C C . ILE A 1 108 ? 2.642 12.956 -12.463 1.00 49.25 108 ILE A C 1
ATOM 880 O O . ILE A 1 108 ? 2.117 14.020 -12.096 1.00 49.25 108 ILE A O 1
ATOM 884 N N . PRO A 1 109 ? 3.142 12.095 -11.558 1.00 51.06 109 PRO A N 1
ATOM 885 C CA . PRO A 1 109 ? 3.246 12.448 -10.161 1.00 51.06 109 PRO A CA 1
ATOM 886 C C . PRO A 1 109 ? 4.108 13.694 -10.113 1.00 51.06 109 PRO A C 1
ATOM 888 O O . PRO A 1 109 ? 5.259 13.683 -10.546 1.00 51.06 109 PRO A O 1
ATOM 891 N N . ARG A 1 110 ? 3.599 14.771 -9.515 1.00 53.69 110 ARG A N 1
ATOM 892 C CA . ARG A 1 110 ? 4.382 15.986 -9.221 1.00 53.69 110 ARG A CA 1
ATOM 893 C C . ARG A 1 110 ? 5.568 15.734 -8.260 1.00 53.69 110 ARG A C 1
ATOM 895 O O . ARG A 1 110 ? 6.132 16.677 -7.717 1.00 53.69 110 ARG A O 1
ATOM 902 N N . PHE A 1 111 ? 5.942 14.474 -8.049 1.00 49.81 111 PHE A N 1
ATOM 903 C CA . PHE A 1 111 ? 6.997 13.955 -7.197 1.00 49.81 111 PHE A CA 1
ATOM 904 C C . PHE A 1 111 ? 8.044 13.213 -8.048 1.00 49.81 111 PHE A C 1
ATOM 906 O O . PHE A 1 111 ? 8.190 12.000 -7.958 1.00 49.81 111 PHE A O 1
ATOM 913 N N . GLY A 1 112 ? 8.781 13.941 -8.889 1.00 44.62 112 GLY A N 1
ATOM 914 C CA . GLY A 1 112 ? 9.891 13.379 -9.663 1.00 44.62 112 GLY A CA 1
ATOM 915 C C . GLY A 1 112 ? 10.769 14.469 -10.272 1.00 44.62 112 GLY A C 1
ATOM 916 O O . GLY A 1 112 ? 10.266 15.321 -10.993 1.00 44.62 112 GLY A O 1
ATOM 917 N N . ASN A 1 113 ? 12.048 14.467 -9.883 1.00 48.94 113 ASN A N 1
ATOM 918 C CA . ASN A 1 113 ? 13.180 15.331 -10.257 1.00 48.94 113 ASN A CA 1
ATOM 919 C C . ASN A 1 113 ? 12.946 16.463 -11.279 1.00 48.94 113 ASN A C 1
ATOM 921 O O . ASN A 1 113 ? 12.684 16.229 -12.456 1.00 48.94 113 ASN A O 1
ATOM 925 N N . LYS A 1 114 ? 13.218 17.708 -10.844 1.00 53.50 114 LYS A N 1
ATOM 926 C CA . LYS A 1 114 ? 13.219 18.933 -11.676 1.00 53.50 114 LYS A CA 1
ATOM 927 C C . LYS A 1 114 ? 14.042 18.796 -12.969 1.00 53.50 114 LYS A C 1
ATOM 929 O O . LYS A 1 114 ? 13.708 19.443 -13.954 1.00 53.50 114 LYS A O 1
ATOM 934 N N . THR A 1 115 ? 15.071 17.949 -12.964 1.00 53.38 115 THR A N 1
ATOM 935 C CA . THR A 1 115 ? 16.000 17.709 -14.077 1.00 53.38 115 THR A CA 1
ATOM 936 C C . THR A 1 115 ? 15.327 17.137 -15.324 1.00 53.38 115 THR A C 1
ATOM 938 O O . THR 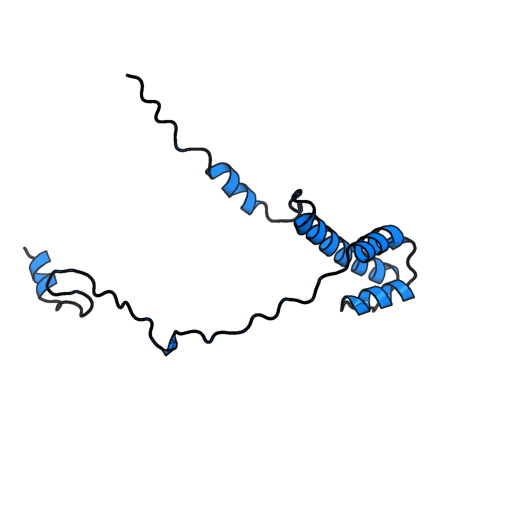A 1 115 ? 15.702 17.515 -16.427 1.00 53.38 115 THR A O 1
ATOM 941 N N . ALA A 1 116 ? 14.297 16.294 -15.177 1.00 52.91 116 ALA A N 1
ATOM 942 C CA . ALA A 1 116 ? 13.587 15.734 -16.331 1.00 52.91 116 ALA A CA 1
ATOM 943 C C . ALA A 1 116 ? 12.887 16.826 -17.164 1.00 52.91 116 ALA A C 1
ATOM 945 O O . ALA A 1 116 ? 12.825 16.719 -18.381 1.00 52.91 116 ALA A O 1
ATOM 946 N N . ARG A 1 117 ? 12.466 17.934 -16.529 1.00 52.28 117 ARG A N 1
ATOM 947 C CA . ARG A 1 117 ? 11.801 19.053 -17.218 1.00 52.28 117 ARG A CA 1
ATOM 948 C C . ARG A 1 117 ? 12.716 19.867 -18.128 1.00 52.28 117 ARG A C 1
ATOM 950 O O . ARG A 1 117 ? 12.205 20.632 -18.932 1.00 52.28 117 ARG A O 1
ATOM 957 N N . HIS A 1 118 ? 14.041 19.815 -17.962 1.00 55.69 118 HIS A N 1
ATOM 958 C CA . HIS A 1 118 ? 14.937 20.639 -18.788 1.00 55.69 118 HIS A CA 1
ATOM 959 C C . HIS A 1 118 ? 15.009 20.150 -20.239 1.00 55.69 118 HIS A C 1
ATOM 961 O O . HIS A 1 118 ? 15.293 20.949 -21.125 1.00 55.69 118 HIS A O 1
ATOM 967 N N . PHE A 1 119 ? 14.703 18.876 -20.494 1.00 55.28 119 PHE A N 1
ATOM 968 C CA . PHE A 1 119 ? 14.777 18.309 -21.839 1.00 55.28 119 PHE A CA 1
ATOM 969 C C . PHE A 1 119 ? 13.533 18.597 -22.692 1.00 55.28 119 PHE A C 1
ATOM 971 O O . PHE A 1 119 ? 13.655 18.665 -23.912 1.00 55.28 119 PHE A O 1
ATOM 978 N N . ASP A 1 120 ? 12.376 18.877 -22.080 1.00 53.84 120 ASP A N 1
ATOM 979 C CA . ASP A 1 120 ? 11.144 19.214 -22.814 1.00 53.84 120 ASP A CA 1
ATOM 980 C C . ASP A 1 120 ? 11.235 20.576 -23.531 1.00 53.84 120 ASP A C 1
ATOM 982 O O . ASP A 1 120 ? 10.635 20.773 -24.584 1.00 53.84 120 ASP A O 1
ATOM 986 N N . TYR A 1 121 ? 12.034 21.515 -23.006 1.00 55.69 121 TYR A N 1
ATOM 987 C CA . TYR A 1 121 ? 12.231 22.839 -23.616 1.00 55.69 121 TYR A CA 1
ATOM 988 C C . TYR A 1 121 ? 13.286 22.858 -24.735 1.00 55.69 121 TYR A C 1
ATOM 990 O O . TYR A 1 121 ? 13.449 23.883 -25.390 1.00 55.69 121 TYR A O 1
ATOM 998 N N . LEU A 1 122 ? 14.000 21.751 -24.971 1.00 53.78 122 LEU A N 1
ATOM 999 C CA . LEU A 1 122 ? 15.065 21.671 -25.982 1.00 53.78 122 LEU A CA 1
ATOM 1000 C C . LEU A 1 122 ? 14.580 21.189 -27.357 1.00 53.78 122 LEU A C 1
ATOM 1002 O O . LEU A 1 122 ? 15.298 21.352 -28.338 1.00 53.78 122 LEU A O 1
ATOM 1006 N N . VAL A 1 123 ? 13.371 20.627 -27.457 1.00 52.25 123 VAL A N 1
ATOM 1007 C CA . VAL A 1 123 ? 12.863 20.038 -28.714 1.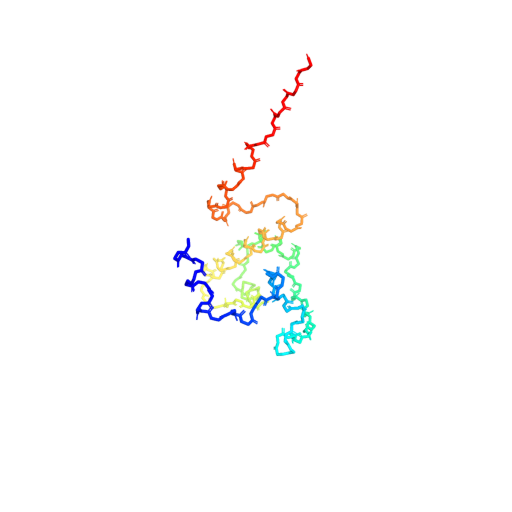00 52.25 123 VAL A CA 1
ATOM 1008 C C . VAL A 1 123 ? 12.280 21.091 -29.673 1.00 52.25 123 VAL A C 1
ATOM 1010 O O . VAL A 1 123 ? 12.104 20.820 -30.857 1.00 52.25 123 VAL A O 1
ATOM 1013 N N . VAL A 1 124 ? 12.044 22.327 -29.222 1.00 52.53 124 VAL A N 1
ATOM 1014 C CA . VAL A 1 124 ? 11.439 23.388 -30.050 1.00 52.53 124 VAL A CA 1
ATOM 1015 C C . VAL A 1 124 ? 12.470 24.453 -30.407 1.00 52.53 124 VAL A C 1
ATOM 1017 O O . VAL A 1 124 ? 12.393 25.584 -29.944 1.00 52.53 124 VAL A O 1
ATOM 1020 N N . SER A 1 125 ? 13.467 24.098 -31.214 1.00 52.91 125 SER A N 1
ATOM 1021 C CA . SER A 1 125 ? 14.280 25.060 -31.974 1.00 52.91 125 SER A CA 1
ATOM 1022 C C . SER A 1 125 ? 15.090 24.323 -33.033 1.00 52.91 125 SER A C 1
ATOM 1024 O O . SER A 1 125 ? 16.275 24.118 -32.833 1.00 52.91 125 SER A O 1
ATOM 1026 N N . LEU A 1 126 ? 14.459 23.887 -34.128 1.00 50.97 126 LEU A N 1
ATOM 1027 C CA . LEU A 1 126 ? 15.092 23.682 -35.442 1.00 50.97 126 LEU A CA 1
ATOM 1028 C C . LEU A 1 126 ? 14.000 23.277 -36.443 1.00 50.97 126 LEU A C 1
ATOM 1030 O O . LEU A 1 126 ? 13.440 22.191 -36.336 1.00 50.97 126 LEU A O 1
ATOM 1034 N N . GLY A 1 127 ? 13.711 24.142 -37.420 1.00 54.06 127 GLY A N 1
ATOM 1035 C CA . GLY A 1 127 ? 12.962 23.734 -38.613 1.00 54.06 127 GLY A CA 1
ATOM 1036 C C . GLY A 1 127 ? 11.871 24.682 -39.101 1.00 54.06 127 GLY A C 1
ATOM 1037 O O . GLY A 1 127 ? 10.732 24.259 -39.240 1.00 54.06 127 GLY A O 1
ATOM 1038 N N . SER A 1 128 ? 12.226 25.920 -39.449 1.00 47.53 128 SER A N 1
ATOM 1039 C CA . SER A 1 128 ? 11.423 26.719 -40.387 1.00 47.53 128 SER A CA 1
ATOM 1040 C C . SER A 1 128 ? 12.327 27.284 -41.482 1.00 47.53 128 SER A C 1
ATOM 1042 O O . SER A 1 128 ? 12.621 28.475 -41.513 1.00 47.53 128 SER A O 1
ATOM 1044 N N . SER A 1 129 ? 12.806 26.425 -42.385 1.00 52.84 129 SER A N 1
ATOM 1045 C CA . SER A 1 129 ? 13.299 26.857 -43.696 1.00 52.84 129 SER A CA 1
ATOM 1046 C C . SER A 1 129 ? 12.091 27.208 -44.564 1.00 52.84 129 SER A C 1
ATOM 1048 O O . SER A 1 129 ? 11.534 26.352 -45.251 1.00 52.84 129 SER A O 1
ATOM 1050 N N . PHE A 1 130 ? 11.652 28.462 -44.489 1.00 41.59 130 PHE A N 1
ATOM 1051 C CA . PHE A 1 130 ? 10.651 29.005 -45.399 1.00 41.59 130 PHE A CA 1
ATOM 1052 C C . PHE A 1 130 ? 11.357 29.399 -46.704 1.00 41.59 130 PHE A C 1
ATOM 1054 O O . PHE A 1 130 ? 12.003 30.440 -46.786 1.00 41.59 130 PHE A O 1
ATOM 1061 N N . CYS A 1 131 ? 11.281 28.524 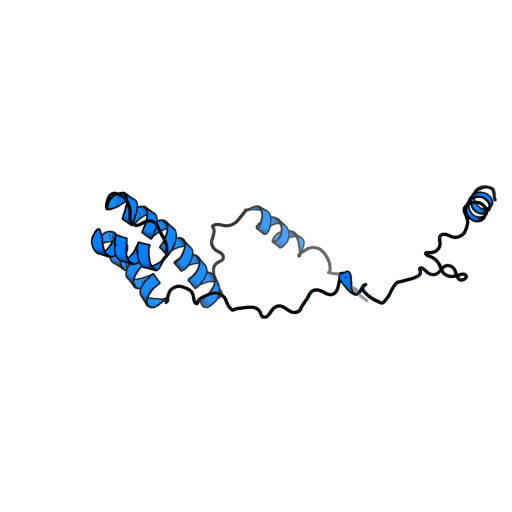-47.706 1.00 46.91 131 CYS A N 1
ATOM 1062 C CA . CYS A 1 131 ? 11.602 28.867 -49.087 1.00 46.91 131 CYS A CA 1
ATOM 1063 C C . CYS A 1 131 ? 10.474 29.766 -49.622 1.00 46.91 131 CYS A C 1
ATOM 1065 O O . CYS A 1 131 ? 9.314 29.359 -49.595 1.00 46.91 131 CYS A O 1
ATOM 1067 N N . GLN A 1 132 ? 10.798 30.970 -50.096 1.00 44.66 132 GLN A N 1
ATOM 1068 C CA . GLN A 1 132 ? 9.927 31.744 -50.985 1.00 44.66 132 GLN A CA 1
ATOM 1069 C C . GLN A 1 132 ? 10.604 31.823 -52.354 1.00 44.66 132 GLN A C 1
ATOM 1071 O O . GLN A 1 132 ? 11.797 32.118 -52.433 1.00 44.66 132 GLN A O 1
ATOM 1076 N N . ASN A 1 133 ? 9.822 31.462 -53.375 1.00 37.97 133 ASN A N 1
ATOM 1077 C CA . ASN A 1 133 ? 10.118 31.638 -54.797 1.00 37.97 133 ASN A CA 1
ATOM 1078 C C . ASN A 1 133 ? 10.150 33.120 -55.172 1.00 37.97 133 ASN A C 1
ATOM 1080 O O . ASN A 1 133 ? 9.346 33.875 -54.578 1.00 37.97 133 ASN A O 1
#

Foldseek 3Di:
DVVVVVVVVPPDDPQADPVRHGDDPPDDPPVPPDDDDDDDDPPDDDDPVVLVVCVVCLVVDDLVNLLVVCVVVVHDSDDDSVVSSVVSVVVSVVVVQVVCVVPVVDDDPPPDDPVVVVVVVVPPDDDDPDDDD

InterPro domains:
  IPR003034 SAP domain [PS50800] (58-92)

Radius of gyration: 30.17 Å; chains: 1; bounding box: 69×49×73 Å

Organism: Ancylostoma caninum (NCBI:txid29170)

Secondary structure (DSSP, 8-state):
-HHHHHHHHS---TTB-TTS-B----SPPGGG-PPP---PPPPP---HHHHHHHHHHTTT--HHHHHHHHHHTT----S-HHHHHHHHHHHHHHHHHHHHHHHSS----S-S-GGGGGTGGGSSSS-------

pLDDT: mean 74.55, std 17.8, range [37.97, 97.69]

Sequence (133 aa):
DELEEKRRSQGFSATHNPDGTAIIRTSVPPENVLKHVEYEEPPKGIEAETLTDVMRRLHSLTAAEMRTLLKQVHQSGQGTKKQLRTRLRRYYRKEFSMYRMLHDGDSIPRFGNKTARHFDYLVVSLGSSFCQN